Protein AF-A0A6G1DBD5-F1 (afdb_monomer_lite)

Secondary structure (DSSP, 8-state):
-EES---SEEEETTEEEE-HHHHHHHHHHTT---EE-STTSHHHHHHHHHHTT---GGG-EEEES-IIIIIHHHHHHT-EEEEETTSTTTTTTT--STT----HHHHHHHHHHHT---SEEES-------S------EEEEETTEEEEE-TT-------

InterPro domains:
  IPR023214 HAD superfamily [G3DSA:3.40.50.1000] (5-128)
  IPR036412 HAD-like superfamily [SSF56784] (2-125)

Foldseek 3Di:
DEDLFLDQWWAAPNDTDGDPNVVVVVCVVVVHDYHYHAFLDLVLVVQQCVQVVHPDLALAEEEEADQQGGQNSCVVNVHAYEHACSIPCVVQQVHDDQPDDRDPVSVVVVCVVNVGDHNHYDNDDDDDDDDDDDDDWHFYRDSVGIDRDDPPDPPPPND

Radius of gyration: 16.25 Å; chains: 1; bounding box: 49×36×37 Å

Structure (mmCIF, N/CA/C/O backbone):
data_AF-A0A6G1DBD5-F1
#
_entry.id   AF-A0A6G1DBD5-F1
#
loop_
_atom_site.group_PDB
_atom_site.id
_atom_site.type_symbol
_atom_site.label_atom_id
_atom_site.label_alt_id
_atom_site.label_comp_id
_atom_site.label_asym_id
_atom_site.label_entity_id
_atom_site.label_seq_id
_atom_site.pdbx_PDB_ins_code
_atom_site.Cartn_x
_atom_site.Cartn_y
_atom_site.Cartn_z
_atom_site.occupancy
_atom_site.B_iso_or_equiv
_atom_site.auth_seq_id
_atom_site.auth_comp_id
_atom_site.auth_asym_id
_atom_site.auth_atom_id
_atom_site.pdbx_PDB_model_num
ATOM 1 N N . MET A 1 1 ? -14.388 -12.455 14.077 1.00 93.38 1 MET A N 1
ATOM 2 C CA . MET A 1 1 ? -12.914 -12.560 14.069 1.00 93.38 1 MET A CA 1
ATOM 3 C C . MET A 1 1 ? -12.311 -11.164 14.091 1.00 93.38 1 MET A C 1
ATOM 5 O O . MET A 1 1 ? -12.897 -10.275 13.494 1.00 93.38 1 MET A O 1
ATOM 9 N N . VAL A 1 2 ? -11.190 -10.953 14.782 1.00 94.19 2 VAL A N 1
ATOM 10 C CA . VAL A 1 2 ? -10.431 -9.690 14.713 1.00 94.19 2 VAL A CA 1
ATOM 11 C C . VAL A 1 2 ? -9.150 -9.958 13.939 1.00 94.19 2 VAL A C 1
ATOM 13 O O . VAL A 1 2 ? -8.483 -10.955 14.208 1.00 94.19 2 VAL A O 1
ATOM 16 N N . VAL A 1 3 ? -8.830 -9.090 12.984 1.00 93.25 3 VAL A N 1
ATOM 17 C CA . VAL A 1 3 ? -7.691 -9.256 12.079 1.00 93.25 3 VAL A CA 1
ATOM 18 C C . VAL A 1 3 ? -6.813 -8.027 12.205 1.00 93.25 3 VAL A C 1
ATOM 20 O O . VAL A 1 3 ? -7.206 -6.940 11.793 1.00 93.25 3 VAL A O 1
ATOM 23 N N . ALA A 1 4 ? -5.650 -8.205 12.828 1.00 86.62 4 ALA A N 1
ATOM 24 C CA . ALA A 1 4 ? -4.692 -7.126 13.063 1.00 86.62 4 ALA A CA 1
ATOM 25 C C . ALA A 1 4 ? -3.864 -6.778 11.815 1.00 86.62 4 ALA A C 1
ATOM 27 O O . ALA A 1 4 ? -3.405 -5.648 11.691 1.00 86.62 4 ALA A O 1
ATOM 28 N N . ASN A 1 5 ? -3.695 -7.745 10.909 1.00 88.38 5 ASN A N 1
ATOM 29 C CA . ASN A 1 5 ? -3.010 -7.581 9.635 1.00 88.38 5 ASN A CA 1
ATOM 30 C C . ASN A 1 5 ? -3.993 -7.901 8.494 1.00 88.38 5 ASN A C 1
ATOM 32 O O . ASN A 1 5 ? -4.313 -9.080 8.300 1.00 88.38 5 ASN A O 1
ATOM 36 N N . PRO A 1 6 ? -4.511 -6.883 7.787 1.00 87.38 6 PRO A N 1
ATOM 37 C CA . PRO A 1 6 ? -5.557 -7.051 6.788 1.00 87.38 6 PRO A CA 1
ATOM 38 C C . PRO A 1 6 ? -5.012 -7.525 5.434 1.00 87.38 6 PRO A C 1
ATOM 40 O O . PRO A 1 6 ? -5.809 -7.793 4.538 1.00 87.38 6 PRO A O 1
ATOM 43 N N . ASP A 1 7 ? -3.691 -7.653 5.278 1.00 88.75 7 ASP A N 1
ATOM 44 C CA . ASP A 1 7 ? -3.081 -8.013 4.007 1.00 88.75 7 ASP A CA 1
ATOM 45 C C . ASP A 1 7 ? -3.509 -9.415 3.548 1.00 88.75 7 ASP A C 1
ATOM 47 O O . ASP A 1 7 ? -3.628 -10.363 4.333 1.00 88.75 7 ASP A O 1
ATOM 51 N N . TYR A 1 8 ? -3.759 -9.550 2.244 1.00 89.50 8 TYR A N 1
ATOM 52 C CA . TYR A 1 8 ? -4.133 -10.821 1.620 1.00 89.50 8 TYR A CA 1
ATOM 53 C C . TYR A 1 8 ? -2.912 -11.668 1.293 1.00 89.50 8 TYR A C 1
ATOM 55 O O . TYR A 1 8 ? -2.928 -12.885 1.500 1.00 89.50 8 TYR A O 1
ATOM 63 N N . VAL A 1 9 ? -1.857 -11.018 0.810 1.00 89.38 9 VAL A N 1
ATOM 64 C CA . VAL A 1 9 ? -0.600 -11.644 0.423 1.00 89.38 9 VAL A CA 1
ATOM 65 C C . VAL A 1 9 ? 0.583 -10.747 0.764 1.00 89.38 9 VAL A C 1
ATOM 67 O O . VAL A 1 9 ? 0.418 -9.536 0.885 1.00 89.38 9 VAL A O 1
ATOM 70 N N . THR A 1 10 ? 1.759 -11.352 0.885 1.00 88.12 10 THR A N 1
ATOM 71 C CA . THR A 1 10 ? 3.058 -10.674 0.969 1.00 88.12 10 THR A CA 1
ATOM 72 C C . THR A 1 10 ? 4.047 -11.328 0.002 1.00 88.12 10 THR A C 1
ATOM 74 O O . THR A 1 10 ? 3.799 -12.445 -0.462 1.00 88.12 10 THR A O 1
ATOM 77 N N . VAL A 1 11 ? 5.149 -10.648 -0.311 1.00 84.69 11 VAL A N 1
ATOM 78 C CA . VAL A 1 11 ? 6.248 -11.193 -1.119 1.00 84.69 11 VAL A CA 1
ATOM 79 C C . VAL A 1 11 ? 7.300 -11.794 -0.183 1.00 84.69 11 VAL A C 1
ATOM 81 O O . VAL A 1 11 ? 7.917 -11.065 0.584 1.00 84.69 11 VAL A O 1
ATOM 84 N N . GLU A 1 12 ? 7.545 -13.102 -0.277 1.00 79.94 12 GLU A N 1
ATOM 85 C CA . GLU A 1 12 ? 8.643 -13.806 0.408 1.00 79.94 12 GLU A CA 1
ATOM 86 C C . GLU A 1 12 ? 9.521 -14.476 -0.655 1.00 79.94 12 GLU A C 1
ATOM 88 O O . GLU A 1 12 ? 9.032 -15.269 -1.454 1.00 79.94 12 GLU A O 1
ATOM 93 N N . ALA A 1 13 ? 10.818 -14.160 -0.700 1.00 74.44 13 ALA A N 1
ATOM 94 C CA . ALA A 1 13 ? 11.771 -14.756 -1.650 1.00 74.44 13 ALA A CA 1
ATOM 95 C C . ALA A 1 13 ? 11.321 -14.768 -3.138 1.00 74.44 13 ALA A C 1
ATOM 97 O O . ALA A 1 13 ? 11.744 -15.639 -3.897 1.00 74.44 13 ALA A O 1
ATOM 98 N N . ARG A 1 14 ? 10.539 -13.757 -3.562 1.00 71.00 14 ARG A N 1
ATOM 99 C CA . ARG A 1 14 ? 9.891 -13.592 -4.891 1.00 71.00 14 ARG A CA 1
ATOM 100 C C . ARG A 1 14 ? 8.621 -14.415 -5.133 1.00 71.00 14 ARG A C 1
ATOM 102 O O . ARG A 1 14 ? 8.025 -14.281 -6.197 1.00 71.00 14 ARG A O 1
ATOM 109 N N . ASP A 1 15 ? 8.168 -15.184 -4.152 1.00 78.31 15 ASP A N 1
ATOM 110 C CA . ASP A 1 15 ? 6.884 -15.875 -4.188 1.00 78.31 15 ASP A CA 1
ATOM 111 C C . ASP A 1 15 ? 5.832 -15.125 -3.362 1.00 78.31 15 ASP A C 1
ATOM 113 O O . ASP A 1 15 ? 6.131 -14.481 -2.355 1.00 78.31 15 ASP A O 1
ATOM 117 N N . LEU A 1 16 ? 4.564 -15.234 -3.766 1.00 85.44 16 LEU A N 1
ATOM 118 C CA . LEU A 1 16 ? 3.454 -14.713 -2.971 1.00 85.44 16 LEU A CA 1
ATOM 119 C C . LEU A 1 16 ? 3.087 -15.693 -1.855 1.00 85.44 16 LEU A C 1
ATOM 121 O O . LEU A 1 16 ? 2.808 -16.872 -2.092 1.00 85.44 16 LEU A O 1
ATOM 125 N N . ARG A 1 17 ? 3.012 -15.182 -0.627 1.00 88.94 17 ARG A N 1
ATOM 126 C CA . ARG A 1 17 ? 2.541 -15.917 0.549 1.00 88.94 17 ARG A CA 1
ATOM 127 C C . ARG A 1 17 ? 1.208 -15.397 1.018 1.00 88.94 17 ARG A C 1
ATOM 129 O O . ARG A 1 17 ? 0.982 -14.197 1.054 1.00 88.94 17 ARG A O 1
ATOM 136 N N . VAL A 1 18 ? 0.338 -16.317 1.416 1.00 91.94 18 VAL A N 1
ATOM 137 C CA . VAL A 1 18 ? -0.978 -15.997 1.965 1.00 91.94 18 VAL A CA 1
ATOM 138 C C . VAL A 1 18 ? -0.830 -15.380 3.355 1.00 91.94 18 VAL A C 1
ATOM 140 O O . VAL A 1 18 ? -0.149 -15.935 4.213 1.00 91.94 18 VAL A O 1
ATOM 143 N N . MET A 1 19 ? -1.530 -14.273 3.583 1.00 93.38 19 MET A N 1
ATOM 144 C CA . MET A 1 19 ? -1.531 -13.508 4.831 1.00 93.38 19 MET A CA 1
ATOM 145 C C . MET A 1 19 ? -2.893 -13.595 5.553 1.00 93.38 19 MET A C 1
ATOM 147 O O . MET A 1 19 ? -3.875 -14.077 4.967 1.00 93.38 19 MET A O 1
ATOM 151 N N . PRO A 1 20 ? -2.990 -13.176 6.835 1.00 93.81 20 PRO A N 1
ATOM 152 C CA . PRO A 1 20 ? -4.199 -13.344 7.651 1.00 93.81 20 PRO A CA 1
ATOM 153 C C . PRO A 1 20 ? -5.479 -12.761 7.034 1.00 93.81 20 PRO A C 1
ATOM 155 O O . PRO A 1 20 ? -6.565 -13.304 7.262 1.00 93.81 20 PRO A O 1
ATOM 158 N N . GLY A 1 21 ? -5.368 -11.718 6.207 1.00 93.38 21 GLY A N 1
ATOM 159 C CA . GLY A 1 21 ? -6.491 -11.137 5.481 1.00 93.38 21 GLY A CA 1
ATOM 160 C C . GLY A 1 21 ? -7.176 -12.118 4.531 1.00 93.38 21 GLY A C 1
ATOM 161 O O . GLY A 1 21 ? -8.395 -12.081 4.386 1.00 93.38 21 GLY A O 1
ATOM 162 N N . THR A 1 22 ? -6.452 -13.072 3.938 1.00 94.75 22 THR A N 1
ATOM 163 C CA . THR A 1 22 ? -7.068 -14.086 3.061 1.00 94.75 22 THR A CA 1
ATOM 164 C C . THR A 1 22 ? -7.973 -15.035 3.843 1.00 94.75 22 THR A C 1
ATOM 166 O O . THR A 1 22 ? -9.090 -15.335 3.410 1.00 94.75 22 THR A O 1
ATOM 169 N N . LEU A 1 23 ? -7.532 -15.480 5.027 1.00 96.19 23 LEU A N 1
ATOM 170 C CA . LEU A 1 23 ? -8.374 -16.284 5.919 1.00 96.19 23 LEU A CA 1
ATOM 171 C C . LEU A 1 23 ? -9.610 -15.488 6.351 1.00 96.19 23 LEU A C 1
ATOM 173 O O . LEU A 1 23 ? -10.711 -16.032 6.425 1.00 96.19 23 LEU A O 1
ATOM 177 N N . ALA A 1 24 ? -9.433 -14.194 6.597 1.00 96.06 24 ALA A N 1
ATOM 178 C CA . ALA A 1 24 ? -10.502 -13.299 6.990 1.00 96.06 24 ALA A CA 1
ATOM 179 C C . ALA A 1 24 ? -11.547 -13.055 5.919 1.00 96.06 24 ALA A C 1
ATOM 181 O O . ALA A 1 24 ? -12.729 -13.247 6.198 1.00 96.06 24 ALA A O 1
ATOM 182 N N . ALA A 1 25 ? -11.130 -12.762 4.691 1.00 95.25 25 ALA A N 1
ATOM 183 C CA . ALA A 1 25 ? -12.041 -12.662 3.561 1.00 95.25 25 ALA A CA 1
ATOM 184 C C . ALA A 1 25 ? -12.805 -13.976 3.360 1.00 95.25 25 ALA A C 1
ATOM 186 O O . ALA A 1 25 ? -14.014 -13.972 3.119 1.00 95.25 25 ALA A O 1
ATOM 187 N N . LYS A 1 26 ? -12.133 -15.125 3.531 1.00 97.19 26 LYS A N 1
ATOM 188 C CA . LYS A 1 26 ? -12.806 -16.422 3.449 1.00 97.19 26 LYS A CA 1
ATOM 189 C C . LYS A 1 26 ? -13.838 -16.605 4.562 1.00 97.19 26 LYS A C 1
ATOM 191 O O . LYS A 1 26 ? -14.955 -17.021 4.263 1.00 97.19 26 LYS A O 1
ATOM 196 N N . TYR A 1 27 ? -13.496 -16.291 5.809 1.00 97.69 27 TYR A N 1
ATOM 197 C CA . TYR A 1 27 ? -14.419 -16.372 6.945 1.00 97.69 27 TYR A CA 1
ATOM 198 C C . TYR A 1 27 ? -15.636 -15.454 6.760 1.00 97.69 27 TYR A C 1
ATOM 200 O O . TYR A 1 27 ? -16.770 -15.879 6.978 1.00 97.69 27 TYR A O 1
ATOM 208 N N . GLU A 1 28 ? -15.411 -14.231 6.279 1.00 97.19 28 GLU A N 1
ATOM 209 C CA . GLU A 1 28 ? -16.463 -13.254 5.991 1.00 97.19 28 GLU A CA 1
ATOM 210 C C . GLU A 1 28 ? -17.398 -13.726 4.872 1.00 97.19 28 GLU A C 1
ATOM 212 O O . GLU A 1 28 ? -18.618 -13.686 5.025 1.00 97.19 28 GLU A O 1
ATOM 217 N N . SER A 1 29 ? -16.848 -14.305 3.797 1.00 97.38 29 SER A N 1
ATOM 218 C CA . SER A 1 29 ? -17.641 -14.875 2.694 1.00 97.38 29 SER A CA 1
ATOM 219 C C . SER A 1 29 ? -18.564 -16.025 3.120 1.00 97.38 29 SER A C 1
ATOM 221 O O . SER A 1 29 ? -19.535 -16.329 2.429 1.00 97.38 29 SER A O 1
ATOM 223 N N . LEU A 1 30 ? -18.274 -16.665 4.257 1.00 98.00 30 LEU A N 1
ATOM 224 C CA . LEU A 1 30 ? -19.092 -17.725 4.849 1.00 98.00 30 LEU A CA 1
ATOM 225 C C . LEU A 1 30 ? -20.132 -17.182 5.847 1.00 98.00 30 LEU A C 1
ATOM 227 O O . LEU A 1 30 ? -20.787 -17.966 6.531 1.00 98.00 30 LEU A O 1
ATOM 231 N N . GLY A 1 31 ? -20.295 -15.858 5.936 1.00 98.06 31 GLY A N 1
ATOM 232 C CA . GLY A 1 31 ? -21.242 -15.185 6.829 1.00 98.06 31 GLY A CA 1
ATOM 233 C C . GLY A 1 31 ? -20.683 -14.870 8.217 1.00 98.06 31 GLY A C 1
ATOM 234 O O . GLY A 1 31 ? -21.431 -14.457 9.102 1.00 98.06 31 GLY A O 1
ATOM 235 N N . GLY A 1 32 ? -19.384 -15.077 8.436 1.00 98.06 32 GLY A N 1
ATOM 236 C CA . GLY A 1 32 ? -18.729 -14.723 9.685 1.00 98.06 32 GLY A CA 1
ATOM 237 C C . GLY A 1 32 ? -18.473 -13.218 9.803 1.00 98.06 32 GLY A C 1
ATOM 238 O O . GLY A 1 32 ? -18.061 -12.573 8.851 1.00 98.06 32 GLY A O 1
ATOM 239 N N . GLU A 1 33 ? -18.652 -12.639 10.988 1.00 97.75 33 GLU A N 1
ATOM 240 C CA . GLU A 1 33 ? -18.312 -11.226 11.209 1.00 97.75 33 GLU A CA 1
ATOM 241 C C . GLU A 1 33 ? -16.791 -11.040 11.358 1.00 97.75 33 GLU A C 1
ATOM 243 O O . GLU A 1 33 ? -16.150 -11.731 12.167 1.00 97.75 33 GLU A O 1
ATOM 248 N N . VAL A 1 34 ? -16.207 -10.086 10.627 1.00 96.44 34 VAL A N 1
ATOM 249 C CA . VAL A 1 34 ? -14.787 -9.717 10.722 1.00 96.44 34 VAL A CA 1
ATOM 250 C C . VAL A 1 34 ? -14.632 -8.246 11.104 1.00 96.44 34 VAL A C 1
ATOM 252 O O . VAL A 1 34 ? -15.260 -7.359 10.539 1.00 96.44 34 VAL A O 1
ATOM 255 N N . LYS A 1 35 ? -13.752 -7.987 12.072 1.00 94.06 35 LYS A N 1
ATOM 256 C CA . LYS A 1 35 ? -13.265 -6.650 12.414 1.00 94.06 35 LYS A CA 1
ATOM 257 C C . LYS A 1 35 ? -11.865 -6.488 11.839 1.00 94.06 35 LYS A C 1
ATOM 259 O O . LYS A 1 35 ? -10.915 -7.090 12.348 1.00 94.06 35 LYS A O 1
ATOM 264 N N . TRP A 1 36 ? -11.778 -5.706 10.774 1.00 91.44 36 TRP A N 1
ATOM 265 C CA . TRP A 1 36 ? -10.550 -5.404 10.051 1.00 91.44 36 TRP A CA 1
ATOM 266 C C . TRP A 1 36 ? -9.820 -4.239 10.718 1.00 91.44 36 TRP A C 1
ATOM 268 O O . TRP A 1 36 ? -10.415 -3.189 10.947 1.00 91.44 36 TRP A O 1
ATOM 278 N N . MET A 1 37 ? -8.543 -4.425 11.039 1.00 90.75 37 MET A N 1
ATOM 279 C CA . MET A 1 37 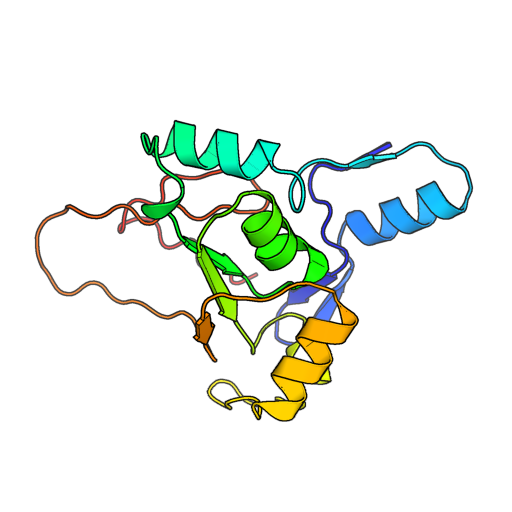? -7.676 -3.383 11.588 1.00 90.75 37 MET A CA 1
ATOM 280 C C . MET A 1 37 ? -6.504 -3.156 10.637 1.00 90.75 37 MET A C 1
ATOM 282 O O . MET A 1 37 ? -5.988 -4.114 10.074 1.00 90.75 37 MET A O 1
ATOM 286 N N . GLY A 1 38 ? -6.060 -1.907 10.494 1.00 88.19 38 GLY A N 1
ATOM 287 C CA . GLY A 1 38 ? -4.924 -1.543 9.643 1.00 88.19 38 GLY A CA 1
ATOM 288 C C . GLY A 1 38 ? -5.341 -0.878 8.331 1.00 88.19 38 GLY A C 1
ATOM 289 O O . GLY A 1 38 ? -6.436 -0.332 8.208 1.00 88.19 38 GLY A O 1
ATOM 290 N N . LYS A 1 39 ? -4.436 -0.879 7.350 1.00 89.06 39 LYS A N 1
ATOM 291 C CA . LYS A 1 39 ? -4.661 -0.263 6.033 1.00 89.06 39 LYS A CA 1
ATOM 292 C C . LYS A 1 39 ? -5.814 -0.983 5.306 1.00 89.06 39 LYS A C 1
ATOM 294 O O . LYS A 1 39 ? -5.892 -2.204 5.381 1.00 89.06 39 LYS A O 1
ATOM 299 N N . PRO A 1 40 ? -6.700 -0.279 4.583 1.00 91.19 40 PRO A N 1
ATOM 300 C CA . PRO A 1 40 ? -6.631 1.132 4.199 1.00 91.19 40 PRO A CA 1
ATOM 301 C C . PRO A 1 40 ? -7.331 2.098 5.179 1.00 91.19 40 PRO A C 1
ATOM 303 O O . PRO A 1 40 ? -7.609 3.238 4.805 1.00 91.19 40 PRO A O 1
ATOM 306 N N . ASP A 1 41 ? -7.664 1.674 6.403 1.00 89.94 41 ASP A N 1
ATOM 307 C CA . ASP A 1 41 ? -8.345 2.542 7.372 1.00 89.94 41 ASP A CA 1
ATOM 308 C C . ASP A 1 41 ? -7.456 3.735 7.771 1.00 89.94 41 ASP A C 1
ATOM 310 O O . ASP A 1 41 ? -6.256 3.595 8.003 1.00 89.94 41 ASP A O 1
ATOM 314 N N . LYS A 1 42 ? -8.048 4.929 7.884 1.00 87.88 42 LYS A N 1
ATOM 315 C CA . LYS A 1 42 ? -7.344 6.167 8.251 1.00 87.88 42 LYS A CA 1
ATOM 316 C C . LYS A 1 42 ? -6.764 6.129 9.662 1.00 87.88 42 LYS A C 1
ATOM 318 O O . LYS A 1 42 ? -5.801 6.846 9.929 1.00 87.88 42 LYS A O 1
ATOM 323 N N . VAL A 1 43 ? -7.328 5.309 10.554 1.00 88.75 43 VAL A N 1
ATOM 324 C CA . VAL A 1 43 ? -6.904 5.203 11.957 1.00 88.75 43 VAL A CA 1
ATOM 325 C C . VAL A 1 43 ? -5.404 4.936 12.055 1.00 88.75 43 VAL A C 1
ATOM 327 O O . VAL A 1 43 ? -4.729 5.602 12.838 1.00 88.75 43 VAL A O 1
ATOM 330 N N . ILE A 1 44 ? -4.852 4.0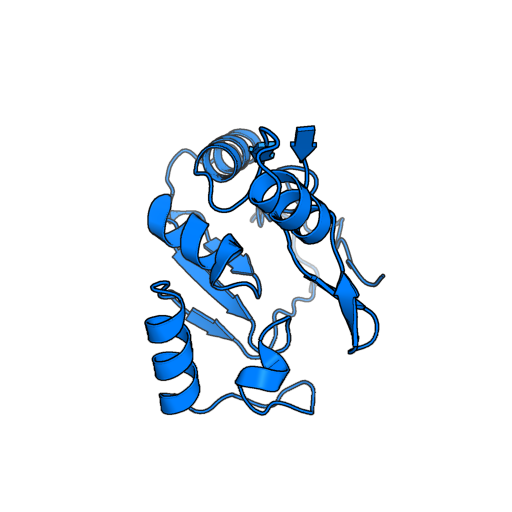49 11.215 1.00 87.06 44 ILE A N 1
ATOM 331 C CA . ILE A 1 44 ? -3.420 3.727 11.273 1.00 87.06 44 ILE A CA 1
ATOM 332 C C . ILE A 1 44 ? -2.539 4.915 10.858 1.00 87.06 44 ILE A C 1
ATOM 334 O O . ILE A 1 44 ? -1.509 5.161 11.482 1.00 87.06 44 ILE A O 1
ATOM 338 N N . TYR A 1 45 ? -2.970 5.714 9.876 1.00 86.75 45 TYR A N 1
ATOM 339 C CA . TYR A 1 45 ? -2.250 6.910 9.428 1.00 86.75 45 TYR A CA 1
ATOM 340 C C . TYR A 1 45 ? -2.298 8.017 10.482 1.00 86.75 45 TYR A C 1
ATOM 342 O O . TYR A 1 45 ? -1.283 8.656 10.751 1.00 86.75 45 TYR A O 1
ATOM 350 N N . THR A 1 46 ? -3.453 8.233 11.121 1.00 87.38 46 THR A N 1
ATOM 351 C CA . THR A 1 46 ? -3.580 9.198 12.223 1.00 87.38 46 THR A CA 1
ATOM 352 C C . THR A 1 46 ? -2.705 8.806 13.410 1.00 87.38 46 THR A C 1
ATOM 354 O O . THR A 1 46 ? -1.970 9.648 13.928 1.00 87.38 46 THR A O 1
ATOM 357 N N . SER A 1 47 ? -2.727 7.532 13.811 1.00 87.44 47 SER A N 1
ATOM 358 C CA . SER A 1 47 ? -1.837 7.019 14.856 1.00 87.44 47 SER A CA 1
ATOM 359 C C . SER A 1 47 ? -0.367 7.199 14.479 1.00 87.44 47 SER A C 1
ATOM 361 O O . SER A 1 47 ? 0.430 7.598 15.325 1.00 87.44 47 SER A O 1
ATOM 363 N N . ALA A 1 48 ? -0.015 6.986 13.208 1.00 84.81 48 ALA A N 1
ATOM 364 C CA . ALA A 1 48 ? 1.348 7.161 12.733 1.00 84.81 48 ALA A CA 1
ATOM 365 C C . ALA A 1 48 ? 1.861 8.585 12.782 1.00 84.81 48 ALA A C 1
ATOM 367 O O . ALA A 1 48 ? 2.930 8.836 13.338 1.00 84.81 48 ALA A O 1
ATOM 368 N N . MET A 1 49 ? 1.078 9.518 12.255 1.00 85.19 49 MET A N 1
ATOM 369 C CA . MET A 1 49 ? 1.402 10.937 12.312 1.00 85.19 49 MET A CA 1
ATOM 370 C C . MET A 1 49 ? 1.553 11.404 13.765 1.00 85.19 49 MET A C 1
ATOM 372 O O . MET A 1 49 ? 2.529 12.073 14.099 1.00 85.19 49 MET A O 1
ATOM 376 N N . SER A 1 50 ? 0.660 10.962 14.659 1.00 86.62 50 SER A N 1
ATOM 377 C CA . SER A 1 50 ? 0.743 11.288 16.085 1.00 86.62 50 SER A CA 1
ATOM 378 C C . SER A 1 50 ? 2.026 10.762 16.738 1.00 86.62 50 SER A C 1
ATOM 380 O O . SER A 1 50 ? 2.677 11.511 17.464 1.00 86.62 50 SER A O 1
ATOM 382 N N . LEU A 1 51 ? 2.416 9.513 16.465 1.00 85.19 51 LEU A N 1
ATOM 383 C CA . LEU A 1 51 ? 3.649 8.917 16.997 1.00 85.19 51 LEU A CA 1
ATOM 384 C C . LEU A 1 51 ? 4.915 9.584 16.445 1.00 85.19 51 LEU A C 1
ATOM 386 O O . LEU A 1 51 ? 5.931 9.653 17.134 1.00 85.19 51 LEU A O 1
ATOM 390 N N . ALA A 1 52 ? 4.841 10.115 15.227 1.00 79.44 52 ALA A N 1
ATOM 391 C CA . ALA A 1 52 ? 5.903 10.890 14.600 1.00 79.44 52 ALA A CA 1
ATOM 392 C C . ALA A 1 52 ? 5.984 12.350 15.070 1.00 79.44 52 ALA A C 1
ATOM 394 O O . ALA A 1 52 ? 6.929 13.051 14.712 1.00 79.44 52 ALA A O 1
ATOM 395 N N . GLY A 1 53 ? 4.998 12.829 15.837 1.00 85.56 53 GLY A N 1
ATOM 396 C CA . GLY A 1 53 ? 4.875 14.246 16.182 1.00 85.56 53 GLY A CA 1
ATOM 397 C C . GLY A 1 53 ? 4.549 15.139 14.980 1.00 85.56 53 GLY A C 1
ATOM 398 O O . GLY A 1 53 ? 4.823 16.337 15.018 1.00 85.56 53 GLY A O 1
ATOM 399 N N . VAL A 1 54 ? 3.982 14.567 13.913 1.00 83.25 54 VAL A N 1
ATOM 400 C CA . VAL A 1 54 ? 3.582 15.285 12.702 1.00 83.25 54 VAL A CA 1
ATOM 401 C C . VAL A 1 54 ? 2.094 15.598 12.780 1.00 83.25 54 VAL A C 1
ATOM 403 O O . VAL A 1 54 ? 1.265 14.713 12.962 1.00 83.25 54 VAL A O 1
ATOM 406 N N . ASN A 1 55 ? 1.743 16.871 12.613 1.00 84.19 55 ASN A N 1
ATOM 407 C CA . ASN A 1 55 ? 0.349 17.326 12.677 1.00 84.19 55 ASN A CA 1
ATOM 408 C C . ASN A 1 55 ? -0.257 17.589 11.290 1.00 84.19 55 ASN A C 1
ATOM 410 O O . ASN A 1 55 ? -1.443 17.898 11.181 1.00 84.19 55 ASN A O 1
ATOM 414 N N . ASN A 1 56 ? 0.553 17.491 10.233 1.00 84.06 56 ASN A N 1
ATOM 415 C CA . ASN A 1 56 ? 0.170 17.829 8.872 1.00 84.06 56 ASN A CA 1
ATOM 416 C C . ASN A 1 56 ? 0.499 16.684 7.907 1.00 84.06 56 ASN A C 1
ATOM 418 O O . ASN A 1 56 ? 1.663 16.353 7.696 1.00 84.06 56 ASN A O 1
ATOM 422 N N . ALA A 1 57 ? -0.527 16.134 7.257 1.00 82.25 57 ALA A N 1
ATOM 423 C CA . ALA A 1 57 ? -0.391 15.057 6.276 1.00 82.25 57 ALA A CA 1
ATOM 424 C C . ALA A 1 57 ? 0.539 15.404 5.096 1.00 82.25 57 ALA A C 1
ATOM 426 O O . ALA A 1 57 ? 1.142 14.506 4.514 1.00 82.25 57 ALA A O 1
ATOM 427 N N . HIS A 1 58 ? 0.695 16.691 4.762 1.00 84.94 58 HIS A N 1
ATOM 428 C CA . HIS A 1 58 ? 1.603 17.148 3.703 1.00 84.94 58 HIS A CA 1
ATOM 429 C C . HIS A 1 58 ? 3.091 16.952 4.033 1.00 84.94 58 HIS A C 1
ATOM 431 O O . HIS A 1 58 ? 3.928 17.015 3.137 1.00 84.94 58 HIS A O 1
ATOM 437 N N . GLU A 1 59 ? 3.426 16.708 5.301 1.00 83.25 59 GLU A N 1
ATOM 438 C CA . GLU A 1 59 ? 4.787 16.399 5.755 1.00 83.25 59 GLU A CA 1
ATOM 439 C C . GLU A 1 59 ? 5.067 14.888 5.762 1.00 83.25 59 GLU A C 1
ATOM 441 O O . GLU A 1 59 ? 6.168 14.454 6.104 1.00 83.25 59 GLU A O 1
ATOM 446 N N . CYS A 1 60 ? 4.082 14.072 5.380 1.00 85.50 60 CYS A N 1
ATOM 447 C CA . CYS A 1 60 ? 4.184 12.623 5.347 1.00 85.50 60 CYS A CA 1
ATOM 448 C C . CYS A 1 60 ? 4.107 12.086 3.918 1.00 85.50 60 CYS A C 1
ATOM 450 O O . CYS A 1 60 ? 3.410 12.616 3.051 1.00 85.50 60 CYS A O 1
ATOM 452 N N . ILE A 1 61 ? 4.788 10.963 3.705 1.00 89.06 61 ILE A N 1
ATOM 453 C CA . ILE A 1 61 ? 4.637 10.137 2.515 1.00 89.06 61 ILE A CA 1
ATOM 454 C C . ILE A 1 61 ? 4.452 8.686 2.946 1.00 89.06 61 ILE A C 1
ATOM 456 O O . ILE A 1 61 ? 5.152 8.193 3.826 1.00 89.06 61 ILE A O 1
ATOM 460 N N . THR A 1 62 ? 3.488 8.014 2.332 1.00 92.69 62 THR A N 1
ATOM 461 C CA . THR A 1 62 ? 3.295 6.569 2.459 1.00 92.69 62 THR A CA 1
ATOM 462 C C . THR A 1 62 ? 4.135 5.881 1.402 1.00 92.69 62 THR A C 1
ATOM 464 O O . THR A 1 62 ? 4.045 6.243 0.234 1.00 92.69 62 THR A O 1
ATOM 467 N N . VAL A 1 63 ? 4.930 4.891 1.783 1.00 93.44 63 VAL A N 1
ATOM 468 C CA . VAL A 1 63 ? 5.685 4.063 0.838 1.00 93.44 63 VAL A CA 1
ATOM 469 C C . VAL A 1 63 ? 5.154 2.644 0.954 1.00 93.44 63 VAL A C 1
ATOM 471 O O . VAL A 1 63 ? 5.080 2.125 2.065 1.00 93.44 63 VAL A O 1
ATOM 474 N N . GLY A 1 64 ? 4.760 2.045 -0.165 1.00 91.81 64 GLY A N 1
ATOM 475 C CA . GLY A 1 64 ? 4.203 0.697 -0.171 1.00 91.81 64 GLY A CA 1
ATOM 476 C C . GLY A 1 64 ? 3.975 0.163 -1.576 1.00 91.81 64 GLY A C 1
ATOM 477 O O . GLY A 1 64 ? 4.072 0.894 -2.561 1.00 91.81 64 GLY A O 1
ATOM 478 N N . ASP A 1 65 ? 3.691 -1.124 -1.660 1.00 93.00 65 ASP A N 1
ATOM 479 C CA . ASP A 1 65 ? 3.573 -1.891 -2.896 1.00 93.00 65 ASP A CA 1
ATOM 480 C C . ASP A 1 65 ? 2.154 -2.420 -3.140 1.00 93.00 65 ASP A C 1
ATOM 482 O O . ASP A 1 65 ? 1.902 -3.047 -4.165 1.00 93.00 65 ASP A O 1
ATOM 486 N N . SER A 1 66 ? 1.208 -2.147 -2.237 1.00 94.06 66 SER A N 1
ATOM 487 C CA . SER A 1 66 ? -0.189 -2.543 -2.389 1.00 94.06 66 SER A CA 1
ATOM 488 C C . SER A 1 66 ? -1.078 -1.366 -2.777 1.00 94.06 66 SER A C 1
ATOM 490 O O . SER A 1 66 ? -1.320 -0.441 -1.993 1.00 94.06 66 SER A O 1
ATOM 492 N N . LEU A 1 67 ? -1.681 -1.431 -3.969 1.00 96.12 67 LEU A N 1
ATOM 493 C CA . LEU A 1 67 ? -2.703 -0.459 -4.369 1.00 96.12 67 LEU A CA 1
ATOM 494 C C . LEU A 1 67 ? -3.986 -0.600 -3.546 1.00 96.12 67 LEU A C 1
ATOM 496 O O . LEU A 1 67 ? -4.698 0.385 -3.337 1.00 96.12 67 LEU A O 1
ATOM 500 N N . HIS A 1 68 ? -4.289 -1.810 -3.067 1.00 94.19 68 HIS A N 1
ATOM 501 C CA . HIS A 1 68 ? -5.498 -2.085 -2.292 1.00 94.19 68 HIS A CA 1
ATOM 502 C C . HIS A 1 68 ? -5.392 -1.614 -0.833 1.00 94.19 68 HIS A C 1
ATOM 504 O O . HIS A 1 68 ? -6.409 -1.231 -0.250 1.00 94.19 68 HIS A O 1
ATOM 510 N N . HIS A 1 69 ? -4.182 -1.605 -0.261 1.00 90.94 69 HIS A N 1
ATOM 511 C CA . HIS A 1 69 ? -3.942 -1.241 1.137 1.00 90.94 69 HIS A CA 1
ATOM 512 C C . HIS A 1 69 ? -3.205 0.096 1.267 1.00 90.94 69 HIS A C 1
ATOM 514 O O . HIS A 1 69 ? -3.792 1.062 1.758 1.00 90.94 69 HIS A O 1
ATOM 520 N N . ASP A 1 70 ? -1.956 0.183 0.803 1.00 94.12 70 ASP A N 1
ATOM 521 C CA . ASP A 1 70 ? -1.074 1.334 1.041 1.00 94.12 70 ASP A CA 1
ATOM 522 C C . ASP A 1 70 ? -1.557 2.587 0.328 1.00 94.12 70 ASP A C 1
ATOM 524 O O . ASP A 1 70 ? -1.781 3.628 0.950 1.00 94.12 70 ASP A O 1
ATOM 528 N N . ILE A 1 71 ? -1.737 2.482 -0.989 1.00 96.19 71 ILE A N 1
ATOM 529 C CA . ILE A 1 71 ? -2.071 3.638 -1.823 1.00 96.19 71 ILE A CA 1
ATOM 530 C C . ILE A 1 71 ? -3.516 4.060 -1.571 1.00 96.19 71 ILE A C 1
ATOM 532 O O . ILE A 1 71 ? -3.797 5.249 -1.418 1.00 96.19 71 ILE A O 1
ATOM 536 N N . LYS A 1 72 ? -4.425 3.091 -1.412 1.00 96.06 72 LYS A N 1
ATOM 537 C CA . LYS A 1 72 ? -5.817 3.360 -1.037 1.00 96.06 72 LYS A CA 1
ATOM 538 C C . LYS A 1 72 ? -5.917 4.090 0.302 1.00 96.06 72 LYS A C 1
ATOM 540 O O . LYS A 1 72 ? -6.650 5.074 0.414 1.00 96.06 72 LYS A O 1
ATOM 545 N N . GLY A 1 73 ? -5.171 3.638 1.310 1.00 93.44 73 GLY A N 1
ATOM 546 C CA . GLY A 1 73 ? -5.151 4.274 2.623 1.00 93.44 73 GLY A CA 1
ATOM 547 C C . GLY A 1 73 ? -4.522 5.669 2.590 1.00 93.44 73 GLY A C 1
ATOM 548 O O . GLY A 1 73 ? -5.055 6.597 3.206 1.00 93.44 73 GLY A O 1
ATOM 549 N N . ALA A 1 74 ? -3.460 5.862 1.802 1.00 93.56 74 ALA A N 1
ATOM 550 C CA . ALA A 1 74 ? -2.838 7.169 1.599 1.00 93.56 74 ALA A CA 1
ATOM 551 C C . ALA A 1 74 ? -3.790 8.156 0.902 1.00 93.56 74 ALA A C 1
ATOM 553 O O . ALA A 1 74 ? -3.968 9.279 1.376 1.00 93.56 74 ALA A O 1
ATOM 554 N N . ASN A 1 75 ? -4.476 7.723 -0.163 1.00 95.38 75 ASN A N 1
ATOM 555 C CA . ASN A 1 75 ? -5.506 8.507 -0.850 1.00 95.38 75 ASN A CA 1
ATOM 556 C C . ASN A 1 75 ? -6.639 8.906 0.109 1.00 95.38 75 ASN A C 1
ATOM 558 O O . ASN A 1 75 ? -7.000 10.082 0.193 1.00 95.38 75 ASN A O 1
ATOM 562 N N . ALA A 1 76 ? -7.165 7.954 0.888 1.00 93.88 76 ALA A N 1
ATOM 563 C CA . ALA A 1 76 ? -8.225 8.213 1.859 1.00 93.88 76 ALA A CA 1
ATOM 564 C C . ALA A 1 76 ? -7.779 9.190 2.964 1.00 93.88 76 ALA A C 1
ATOM 566 O O . ALA A 1 76 ? -8.567 10.035 3.410 1.00 93.88 76 ALA A O 1
ATOM 567 N N . SER A 1 77 ? -6.518 9.096 3.386 1.00 90.88 77 SER A N 1
ATOM 568 C CA . SER A 1 77 ? -5.915 9.933 4.430 1.00 90.8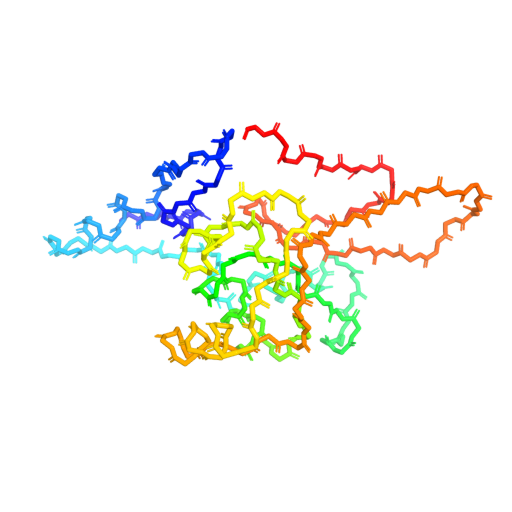8 77 SER A CA 1
ATOM 569 C C . SER A 1 77 ? -5.342 11.254 3.907 1.00 90.88 77 SER A C 1
ATOM 571 O O . SER A 1 77 ? -4.913 12.077 4.711 1.00 90.88 77 SER A O 1
ATOM 573 N N . ARG A 1 78 ? -5.374 11.490 2.586 1.00 92.69 78 ARG A N 1
ATOM 574 C CA . ARG A 1 78 ? -4.793 12.667 1.912 1.00 92.69 78 ARG A CA 1
ATOM 575 C C . ARG A 1 78 ? -3.299 12.858 2.209 1.00 92.69 78 ARG A C 1
ATOM 577 O O . ARG A 1 78 ? -2.826 13.983 2.343 1.00 92.69 78 ARG A O 1
ATOM 584 N N . VAL A 1 79 ? -2.571 11.749 2.305 1.00 89.38 79 VAL A N 1
ATOM 585 C CA . VAL A 1 79 ? -1.112 11.709 2.457 1.00 89.38 79 VAL A CA 1
ATOM 586 C C . VAL A 1 79 ? -0.501 11.428 1.083 1.00 89.38 79 VAL A C 1
ATOM 588 O O . VAL A 1 79 ? -1.077 10.670 0.297 1.00 89.38 79 VAL A O 1
ATOM 591 N N . ALA A 1 80 ? 0.654 12.024 0.773 1.00 92.62 80 ALA A N 1
ATOM 592 C CA . ALA A 1 80 ? 1.379 11.679 -0.450 1.00 92.62 80 ALA A CA 1
ATOM 593 C C . ALA A 1 80 ? 1.749 10.186 -0.441 1.00 92.62 80 ALA A C 1
ATOM 595 O O . ALA A 1 80 ? 1.918 9.587 0.622 1.00 92.62 80 ALA A O 1
ATOM 596 N N . SER A 1 81 ? 1.900 9.565 -1.606 1.00 95.12 81 SER A N 1
ATOM 597 C CA . SER A 1 81 ? 2.275 8.148 -1.677 1.00 95.12 81 SER A CA 1
ATOM 598 C C . SER A 1 81 ? 3.303 7.852 -2.757 1.00 95.12 81 SER A C 1
ATOM 600 O O . SER A 1 81 ? 3.258 8.436 -3.836 1.00 95.12 81 SER A O 1
ATOM 602 N N . ALA A 1 82 ? 4.218 6.936 -2.457 1.00 95.19 82 ALA A N 1
ATOM 603 C CA . ALA A 1 82 ? 5.145 6.332 -3.397 1.00 95.19 82 ALA A CA 1
ATOM 604 C C . ALA A 1 82 ? 4.803 4.846 -3.549 1.00 95.19 82 ALA A C 1
ATOM 606 O O . ALA A 1 82 ? 4.921 4.079 -2.591 1.00 95.19 82 ALA A O 1
ATOM 607 N N . PHE A 1 83 ? 4.364 4.469 -4.747 1.00 95.69 83 PHE A N 1
ATOM 608 C CA . PHE A 1 83 ? 4.055 3.095 -5.116 1.00 95.69 83 PHE A CA 1
ATOM 609 C C . PHE A 1 83 ? 5.312 2.372 -5.594 1.00 95.69 83 PHE A C 1
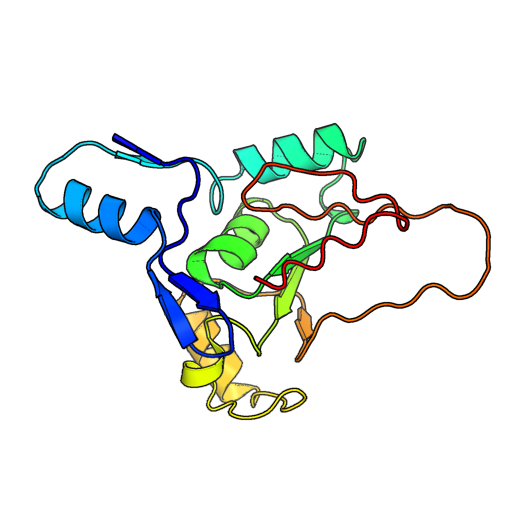ATOM 611 O O . PHE A 1 83 ? 5.982 2.850 -6.510 1.00 95.69 83 PHE A O 1
ATOM 618 N N . ILE A 1 84 ? 5.627 1.240 -4.965 1.00 92.88 84 ILE A N 1
ATOM 619 C CA . ILE A 1 84 ? 6.788 0.411 -5.292 1.00 92.88 84 ILE A CA 1
ATOM 620 C C . ILE A 1 84 ? 6.365 -0.721 -6.228 1.00 92.88 84 ILE A C 1
ATOM 622 O O . ILE A 1 84 ? 5.554 -1.563 -5.849 1.00 92.88 84 ILE A O 1
ATOM 626 N N . THR A 1 85 ? 6.908 -0.755 -7.447 1.00 92.38 85 THR A N 1
ATOM 627 C CA . THR A 1 85 ? 6.418 -1.679 -8.487 1.00 92.38 85 THR A CA 1
ATOM 628 C C . THR A 1 85 ? 6.962 -3.102 -8.366 1.00 92.38 85 THR A C 1
ATOM 630 O O . THR A 1 85 ? 6.298 -4.028 -8.818 1.00 92.38 85 THR A O 1
ATOM 633 N N . VAL A 1 86 ? 8.120 -3.310 -7.726 1.00 87.25 86 VAL A N 1
ATOM 634 C CA . VAL A 1 86 ? 8.727 -4.649 -7.525 1.00 87.25 86 VAL A CA 1
ATOM 635 C C . VAL A 1 86 ? 8.142 -5.438 -6.337 1.00 87.25 86 VAL A C 1
ATOM 637 O O . VAL A 1 86 ? 8.813 -6.310 -5.790 1.00 87.25 86 VAL A O 1
ATOM 640 N N . GLY A 1 87 ? 6.917 -5.124 -5.905 1.00 87.50 87 GLY A N 1
ATOM 641 C CA . GLY A 1 87 ? 6.229 -5.811 -4.802 1.00 87.50 87 GLY A CA 1
ATOM 642 C C . GLY A 1 87 ? 5.077 -6.708 -5.260 1.00 87.50 87 GLY A C 1
ATOM 643 O O . GLY A 1 87 ? 5.173 -7.351 -6.305 1.00 87.50 87 GLY A O 1
ATOM 644 N N . ILE A 1 88 ? 3.971 -6.762 -4.509 1.00 91.50 88 ILE A N 1
ATOM 645 C CA . ILE A 1 88 ? 2.869 -7.718 -4.758 1.00 91.50 88 ILE A CA 1
ATOM 646 C C . ILE A 1 88 ? 2.241 -7.629 -6.162 1.00 91.50 88 ILE A C 1
ATOM 648 O O . ILE A 1 88 ? 1.639 -8.597 -6.624 1.00 91.50 88 ILE A O 1
ATOM 652 N N . HIS A 1 89 ? 2.384 -6.491 -6.847 1.00 93.31 89 HIS A N 1
ATOM 653 C CA . HIS A 1 89 ? 1.875 -6.270 -8.203 1.00 93.31 89 HIS A CA 1
ATOM 654 C C . HIS A 1 89 ? 2.924 -6.475 -9.312 1.00 93.31 89 HIS A C 1
ATOM 656 O O . HIS A 1 89 ? 2.599 -6.262 -10.478 1.00 93.31 89 HIS A O 1
ATOM 662 N N . ALA A 1 90 ? 4.154 -6.902 -8.999 1.00 91.94 90 ALA A N 1
ATOM 663 C CA . ALA A 1 90 ? 5.233 -7.054 -9.983 1.00 91.94 90 ALA A CA 1
ATOM 664 C C . ALA A 1 90 ? 4.825 -7.935 -11.177 1.00 91.94 90 ALA A C 1
ATOM 666 O O . ALA A 1 90 ? 4.974 -7.528 -12.327 1.00 91.94 90 ALA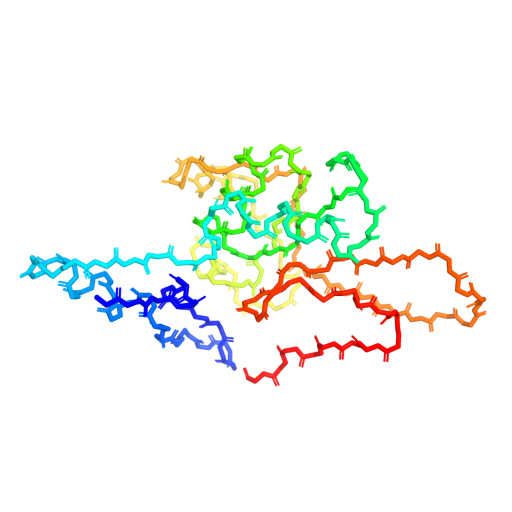 A O 1
ATOM 667 N N . ALA A 1 91 ? 4.198 -9.085 -10.908 1.00 89.88 91 ALA A N 1
ATOM 668 C CA . ALA A 1 91 ? 3.716 -9.992 -11.949 1.00 89.88 91 ALA A CA 1
ATOM 669 C C . ALA A 1 91 ? 2.598 -9.378 -12.815 1.00 89.88 91 ALA A C 1
ATOM 671 O O . ALA A 1 91 ? 2.559 -9.600 -14.022 1.00 89.88 91 ALA A O 1
ATOM 672 N N . GLU A 1 92 ? 1.696 -8.580 -12.228 1.00 91.75 92 GLU A N 1
ATOM 673 C CA . GLU A 1 92 ? 0.643 -7.878 -12.984 1.00 91.75 92 GLU A CA 1
ATOM 674 C C . GLU A 1 92 ? 1.211 -6.767 -13.873 1.00 91.75 92 GLU A C 1
ATOM 676 O O . GLU A 1 92 ? 0.635 -6.448 -14.911 1.00 91.75 92 GLU A O 1
ATOM 681 N N . LEU A 1 93 ? 2.342 -6.193 -13.463 1.00 93.38 93 LEU A N 1
ATOM 682 C CA . LEU A 1 93 ? 3.082 -5.183 -14.210 1.00 93.38 93 LEU A CA 1
ATOM 683 C C . LEU A 1 93 ? 4.066 -5.787 -15.225 1.00 93.38 93 LEU A C 1
ATOM 685 O O . LEU A 1 93 ? 4.687 -5.030 -15.969 1.00 93.38 93 LEU A O 1
ATOM 689 N N . GLY A 1 94 ? 4.196 -7.118 -15.276 1.00 90.38 94 GLY A N 1
ATOM 690 C CA . GLY A 1 94 ? 5.127 -7.815 -16.165 1.00 90.38 94 GLY A CA 1
ATOM 691 C C . GLY A 1 94 ? 6.598 -7.588 -15.812 1.00 90.38 94 GLY A C 1
ATOM 692 O O . GLY A 1 94 ? 7.414 -7.473 -16.721 1.00 90.38 94 GLY A O 1
ATOM 693 N N . LEU A 1 95 ? 6.915 -7.460 -14.520 1.00 87.25 95 LEU A N 1
ATOM 694 C CA . LEU A 1 95 ? 8.276 -7.273 -14.015 1.00 87.25 95 LEU A CA 1
ATOM 695 C C . LEU A 1 95 ? 8.823 -8.595 -13.475 1.00 87.25 95 LEU A C 1
ATOM 697 O O . LEU A 1 95 ? 8.250 -9.166 -12.543 1.00 87.25 95 LEU A O 1
ATOM 701 N N . ASP A 1 96 ? 9.958 -9.028 -14.015 1.00 77.94 96 ASP A N 1
ATOM 702 C CA . ASP A 1 96 ? 10.631 -10.280 -13.651 1.00 77.94 96 ASP A CA 1
ATOM 703 C C . ASP A 1 96 ? 11.968 -10.022 -12.924 1.00 77.94 96 ASP A C 1
ATOM 705 O O . ASP A 1 96 ? 12.452 -10.872 -12.162 1.00 77.94 96 ASP A O 1
ATOM 709 N N . GLU A 1 97 ? 12.561 -8.832 -13.099 1.00 71.81 97 GLU A N 1
ATOM 710 C CA . GLU A 1 97 ? 13.845 -8.452 -12.503 1.00 71.81 97 GLU A CA 1
ATOM 711 C C . GLU A 1 97 ? 13.782 -7.187 -11.624 1.00 71.81 97 GLU A C 1
ATOM 713 O O . GLU A 1 97 ? 13.036 -6.233 -11.853 1.00 71.81 97 GLU A O 1
ATOM 718 N N . ILE A 1 98 ? 14.629 -7.151 -10.586 1.00 65.75 98 ILE A N 1
ATOM 719 C CA . ILE A 1 98 ? 14.769 -5.974 -9.719 1.00 65.75 98 ILE A CA 1
ATOM 720 C C . ILE A 1 98 ? 15.439 -4.855 -10.520 1.00 65.75 98 ILE A C 1
ATOM 722 O O . ILE A 1 98 ? 16.576 -5.003 -10.962 1.00 65.75 98 ILE A O 1
ATOM 726 N N . GLY A 1 99 ? 14.767 -3.708 -10.620 1.00 65.69 99 GLY A N 1
ATOM 727 C CA . GLY A 1 99 ? 15.267 -2.531 -11.335 1.00 65.69 99 GLY A CA 1
ATOM 728 C C . GLY A 1 99 ? 14.587 -2.292 -12.681 1.00 65.69 99 GLY A C 1
ATOM 729 O O . GLY A 1 99 ? 14.810 -1.239 -13.277 1.00 65.69 99 GLY A O 1
ATOM 730 N N . GLU A 1 100 ? 13.723 -3.208 -13.125 1.00 78.69 100 GLU A N 1
ATOM 731 C CA . GLU A 1 100 ? 12.819 -2.946 -14.237 1.00 78.69 100 GLU A CA 1
ATOM 732 C C . GLU A 1 100 ? 11.790 -1.876 -13.862 1.00 78.69 100 GLU A C 1
ATOM 734 O O . GLU A 1 100 ? 11.305 -1.786 -12.730 1.00 78.69 100 GLU A O 1
ATOM 739 N N . THR A 1 101 ? 11.464 -1.039 -14.839 1.00 85.50 101 THR A N 1
ATOM 740 C CA . THR A 1 101 ? 10.433 -0.012 -14.721 1.00 85.50 101 THR A CA 1
ATOM 741 C C . THR A 1 101 ? 9.204 -0.462 -15.488 1.00 85.50 101 THR A C 1
ATOM 743 O O . THR A 1 101 ? 9.294 -0.719 -16.689 1.00 85.50 101 THR A O 1
ATOM 746 N N . ALA A 1 102 ? 8.058 -0.517 -14.814 1.00 89.19 102 ALA A N 1
ATOM 747 C CA . ALA A 1 102 ? 6.787 -0.758 -15.484 1.00 89.19 102 ALA A CA 1
ATOM 748 C C . ALA A 1 102 ? 6.479 0.376 -16.472 1.00 89.19 102 ALA A C 1
ATOM 750 O O . ALA A 1 102 ? 6.796 1.536 -16.208 1.00 89.19 102 ALA A O 1
ATOM 751 N N . GLY A 1 103 ? 5.860 0.039 -17.604 1.00 92.19 103 GLY A N 1
ATOM 752 C CA . GLY A 1 103 ? 5.380 1.040 -18.554 1.00 92.19 103 GLY A CA 1
ATOM 753 C C . GLY A 1 103 ? 4.194 1.828 -17.995 1.00 92.19 103 GLY A C 1
ATOM 754 O O . GLY A 1 103 ? 3.356 1.267 -17.285 1.00 92.19 103 GLY A O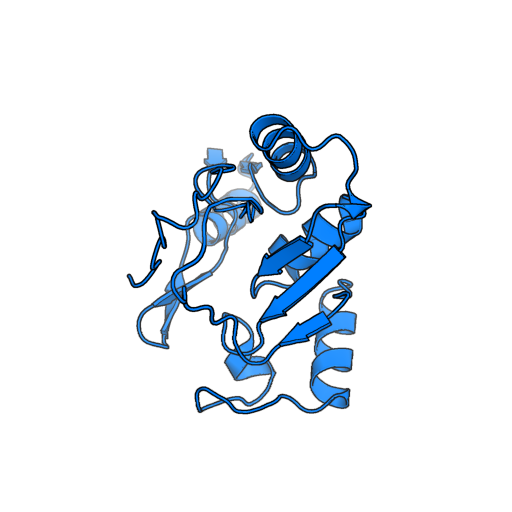 1
ATOM 755 N N . ASP A 1 104 ? 4.101 3.106 -18.359 1.00 93.50 104 ASP A N 1
ATOM 756 C CA . ASP A 1 104 ? 3.063 4.025 -17.870 1.00 93.50 104 ASP A CA 1
ATOM 757 C C . ASP A 1 104 ? 1.641 3.478 -18.102 1.00 93.50 104 ASP A C 1
ATOM 759 O O . ASP A 1 104 ? 0.829 3.467 -17.181 1.00 93.50 104 ASP A O 1
ATOM 763 N N . ASP A 1 105 ? 1.365 2.898 -19.278 1.00 95.50 105 ASP A N 1
ATOM 764 C CA . ASP A 1 105 ? 0.056 2.306 -19.604 1.00 95.50 105 ASP A CA 1
ATOM 765 C C . ASP A 1 105 ? -0.332 1.142 -18.669 1.00 95.50 105 ASP A C 1
ATOM 767 O O . ASP A 1 105 ? -1.507 0.962 -18.325 1.00 95.50 105 ASP A O 1
ATOM 771 N N . ALA A 1 106 ? 0.649 0.333 -18.251 1.00 95.50 106 ALA A N 1
ATOM 772 C CA . ALA A 1 106 ? 0.427 -0.789 -17.341 1.00 95.50 106 ALA A CA 1
ATOM 773 C C . ALA A 1 106 ? 0.134 -0.286 -15.922 1.00 95.50 106 ALA A C 1
ATOM 775 O O . ALA A 1 106 ? -0.802 -0.766 -15.276 1.00 95.50 106 ALA A O 1
ATOM 776 N N . ILE A 1 107 ? 0.885 0.723 -15.468 1.00 96.06 107 ILE A N 1
ATOM 777 C CA . ILE A 1 107 ? 0.663 1.399 -14.185 1.00 96.06 107 ILE A CA 1
ATOM 778 C C . ILE A 1 107 ? -0.731 2.030 -14.155 1.00 96.06 107 ILE A C 1
ATOM 780 O O . ILE A 1 107 ? -1.481 1.804 -13.203 1.00 96.06 107 ILE A O 1
ATOM 784 N N . ASP A 1 108 ? -1.104 2.776 -15.194 1.00 96.62 108 ASP A N 1
ATOM 785 C CA . ASP A 1 108 ? -2.403 3.439 -15.284 1.00 96.62 108 ASP A CA 1
ATOM 786 C C . ASP A 1 108 ? -3.544 2.425 -15.278 1.00 96.62 108 ASP A C 1
ATOM 788 O O . ASP A 1 108 ? -4.515 2.584 -14.531 1.00 96.62 108 ASP A O 1
ATOM 792 N N . SER A 1 109 ? -3.422 1.348 -16.056 1.00 97.12 109 SER A N 1
ATOM 793 C CA . SER A 1 109 ? -4.410 0.265 -16.083 1.00 97.12 109 SER A CA 1
ATOM 794 C C . SER A 1 109 ? -4.585 -0.373 -14.704 1.00 97.12 109 SER A C 1
ATOM 796 O O . SER A 1 109 ? -5.713 -0.611 -14.258 1.00 97.12 109 SER A O 1
ATOM 798 N N . LEU A 1 110 ? -3.478 -0.604 -13.995 1.00 96.81 110 LEU A N 1
ATOM 799 C CA . LEU A 1 110 ? -3.492 -1.170 -12.653 1.00 96.81 110 LEU A CA 1
ATOM 800 C C . LEU A 1 110 ? -4.119 -0.197 -11.636 1.00 96.81 110 LEU A C 1
ATOM 802 O O . LEU A 1 110 ? -4.974 -0.596 -10.842 1.00 96.81 110 LEU A O 1
ATOM 806 N N . CYS A 1 111 ? -3.786 1.093 -11.698 1.00 97.75 111 CYS A N 1
ATOM 807 C CA . CYS A 1 111 ? -4.379 2.115 -10.832 1.00 97.75 111 CYS A CA 1
ATOM 808 C C . CYS A 1 111 ? -5.898 2.219 -11.038 1.00 97.75 111 CYS A C 1
ATOM 810 O O . CYS A 1 111 ? -6.653 2.225 -10.063 1.00 97.75 111 CYS A O 1
ATOM 812 N N . HIS A 1 112 ? -6.370 2.206 -12.291 1.00 97.50 112 HIS A N 1
ATOM 813 C CA . HIS A 1 112 ? -7.802 2.200 -12.613 1.00 97.50 112 HIS A CA 1
ATOM 814 C C . HIS A 1 112 ? -8.515 0.951 -12.092 1.00 97.50 112 HIS A C 1
ATOM 816 O O . HIS A 1 112 ? -9.600 1.061 -11.521 1.00 97.50 112 HIS A O 1
ATOM 822 N N . LYS A 1 113 ? -7.901 -0.229 -12.238 1.00 96.88 113 LYS A N 1
ATOM 823 C CA . LYS A 1 113 ? -8.442 -1.495 -11.721 1.00 96.88 113 LYS A CA 1
ATOM 824 C C . LYS A 1 113 ? -8.665 -1.446 -10.207 1.00 96.88 113 LYS A C 1
ATOM 826 O O . LYS A 1 113 ? -9.666 -1.972 -9.722 1.00 96.88 113 LYS A O 1
ATOM 831 N N . HIS A 1 114 ? -7.749 -0.826 -9.465 1.00 96.12 114 HIS A N 1
ATOM 832 C CA . HIS A 1 114 ? -7.815 -0.752 -8.003 1.00 96.12 114 HIS A CA 1
ATOM 833 C C . HIS A 1 114 ? -8.537 0.497 -7.468 1.00 96.12 114 HIS A C 1
ATOM 835 O O . HIS A 1 114 ? -8.926 0.510 -6.298 1.00 96.12 114 HIS A O 1
ATOM 841 N N . GLY A 1 115 ? -8.746 1.522 -8.302 1.00 97.31 115 GLY A N 1
ATOM 842 C CA . GLY A 1 115 ? -9.327 2.805 -7.900 1.00 97.31 115 GLY A CA 1
ATOM 843 C C . GLY A 1 115 ? -8.438 3.600 -6.936 1.00 97.31 115 GLY A C 1
ATOM 844 O O . GLY A 1 115 ? -8.955 4.367 -6.123 1.00 97.31 115 GLY A O 1
ATOM 845 N N . SER A 1 116 ? -7.123 3.386 -7.005 1.00 97.50 116 SER A N 1
ATOM 846 C CA . SER A 1 116 ? -6.110 3.994 -6.137 1.00 97.50 116 SER A CA 1
ATOM 847 C C . SER A 1 116 ? -5.016 4.609 -6.999 1.00 97.50 116 SER A C 1
ATOM 849 O O . SER A 1 116 ? -4.538 3.960 -7.925 1.00 97.50 116 SER A O 1
ATOM 851 N N . TYR A 1 117 ? -4.600 5.832 -6.679 1.00 97.94 117 TYR A N 1
ATOM 852 C CA . TYR A 1 117 ? -3.708 6.628 -7.522 1.00 97.94 117 TYR A CA 1
ATOM 853 C C . TYR A 1 117 ? -2.519 7.146 -6.704 1.00 97.94 117 TYR A C 1
ATOM 855 O O . TYR A 1 117 ? -2.710 7.986 -5.813 1.00 97.94 117 TYR A O 1
ATOM 863 N N . PRO A 1 118 ? -1.297 6.642 -6.946 1.00 97.12 118 PRO A N 1
ATOM 864 C CA . PRO A 1 118 ? -0.126 7.074 -6.200 1.00 97.12 118 PRO A CA 1
ATOM 865 C C . PRO A 1 118 ? 0.340 8.475 -6.615 1.00 97.12 118 PRO A C 1
ATOM 867 O O . PRO A 1 118 ? 0.067 8.935 -7.719 1.00 97.12 118 PRO A O 1
ATOM 870 N N . THR A 1 119 ? 1.060 9.168 -5.728 1.00 97.00 119 THR A N 1
ATOM 871 C CA . THR A 1 119 ? 1.688 10.465 -6.060 1.00 97.00 119 THR A CA 1
ATOM 872 C C . THR A 1 119 ? 2.974 10.277 -6.863 1.00 97.00 119 THR A C 1
ATOM 874 O O . THR A 1 119 ? 3.278 11.073 -7.745 1.00 97.00 119 THR A O 1
ATOM 877 N N . TYR A 1 120 ? 3.722 9.225 -6.543 1.00 95.50 120 TYR A N 1
ATOM 878 C CA . TYR A 1 120 ? 4.970 8.842 -7.186 1.00 95.50 120 TYR A CA 1
ATOM 879 C C . TYR A 1 120 ? 4.966 7.339 -7.440 1.00 95.50 120 TYR A C 1
ATOM 881 O O . TYR A 1 120 ? 4.402 6.577 -6.654 1.00 95.50 120 TYR A O 1
ATOM 889 N N . VAL A 1 121 ? 5.651 6.911 -8.493 1.00 94.12 121 VAL A N 1
ATOM 890 C CA . VAL A 1 121 ? 5.904 5.497 -8.777 1.00 94.12 121 VAL A CA 1
ATOM 891 C C . VAL A 1 121 ? 7.409 5.287 -8.800 1.00 94.12 121 VAL A C 1
ATOM 893 O O . VAL A 1 121 ? 8.142 6.079 -9.390 1.00 94.12 121 VAL A O 1
ATOM 896 N N . LEU A 1 122 ? 7.877 4.257 -8.102 1.00 89.88 122 LEU A N 1
ATOM 897 C CA . LEU A 1 122 ? 9.289 3.927 -7.975 1.00 89.88 122 LEU A CA 1
ATOM 898 C C . LEU A 1 122 ? 9.479 2.430 -8.249 1.00 89.88 122 LEU A C 1
ATOM 900 O O . LEU A 1 122 ? 8.720 1.621 -7.716 1.00 89.88 122 LEU A O 1
ATOM 904 N N . PRO A 1 123 ? 10.521 2.029 -8.996 1.00 87.56 123 PRO A N 1
ATOM 905 C CA . PRO A 1 123 ? 10.833 0.616 -9.165 1.00 87.56 123 PRO A CA 1
ATOM 906 C C . PRO A 1 123 ? 11.267 -0.025 -7.846 1.00 87.56 123 PRO A C 1
ATOM 908 O O . PRO A 1 123 ? 10.911 -1.155 -7.560 1.00 87.56 123 PRO A O 1
ATOM 911 N N . SER A 1 124 ? 11.995 0.702 -6.999 1.00 84.94 124 SER A N 1
ATOM 912 C CA . SER A 1 124 ? 12.440 0.225 -5.687 1.00 84.94 124 SER A CA 1
ATOM 913 C C . SER A 1 124 ? 12.630 1.398 -4.731 1.00 84.94 124 SER A C 1
ATOM 915 O O . SER A 1 124 ? 12.907 2.515 -5.177 1.00 84.94 124 SER A O 1
ATOM 917 N N . PHE A 1 125 ? 12.541 1.144 -3.426 1.00 84.94 125 PHE A N 1
ATOM 918 C CA . PHE A 1 125 ? 12.880 2.123 -2.397 1.00 84.94 125 PHE A CA 1
ATOM 919 C C . PHE A 1 125 ? 14.172 1.724 -1.683 1.00 84.94 125 PHE A C 1
ATOM 921 O O . PHE A 1 125 ? 14.200 0.760 -0.922 1.00 84.94 125 PHE A O 1
ATOM 928 N N . THR A 1 126 ? 15.240 2.487 -1.916 1.00 80.94 126 THR A N 1
ATOM 929 C CA . THR A 1 126 ? 16.575 2.213 -1.370 1.00 80.94 126 THR A CA 1
ATOM 930 C C . THR A 1 126 ? 17.158 3.490 -0.779 1.00 80.94 126 THR A C 1
ATOM 932 O O . THR A 1 126 ? 17.081 4.553 -1.394 1.00 80.94 126 THR A O 1
ATOM 935 N N . TRP A 1 127 ? 17.786 3.402 0.394 1.00 72.25 127 TRP A N 1
ATOM 936 C CA . TRP A 1 127 ? 18.534 4.515 0.980 1.00 72.25 127 TRP A CA 1
ATOM 937 C C . TRP A 1 127 ? 19.813 4.030 1.663 1.00 72.25 127 TRP A C 1
ATOM 939 O O . TRP A 1 127 ? 19.916 2.886 2.101 1.00 72.25 127 TRP A O 1
ATOM 949 N N . TYR A 1 128 ? 20.793 4.922 1.788 1.00 60.12 128 TYR A N 1
ATOM 950 C CA . TYR A 1 128 ? 22.029 4.671 2.524 1.00 60.12 128 TYR A CA 1
ATOM 951 C C . TYR A 1 128 ? 22.452 5.929 3.282 1.00 60.12 128 TYR A C 1
ATOM 953 O O . TYR A 1 128 ? 22.194 7.057 2.861 1.00 60.12 128 TYR A O 1
ATOM 961 N N . LYS A 1 129 ? 23.088 5.739 4.438 1.00 58.59 129 LYS A N 1
ATOM 962 C CA . LYS A 1 129 ? 23.542 6.837 5.292 1.00 58.59 129 LYS A CA 1
ATOM 963 C C . LYS A 1 129 ? 25.009 7.145 5.003 1.00 58.59 129 LYS A C 1
ATOM 965 O O . LYS A 1 129 ? 25.876 6.333 5.308 1.00 58.59 129 LYS A O 1
ATOM 970 N N . LEU A 1 130 ? 25.289 8.334 4.472 1.00 52.69 130 LEU A N 1
ATOM 971 C CA . LEU A 1 130 ? 26.633 8.920 4.471 1.00 52.69 130 LEU A CA 1
ATOM 972 C C . LEU A 1 130 ? 26.781 9.838 5.692 1.00 52.69 130 LEU A C 1
ATOM 974 O O . LEU A 1 130 ? 25.841 10.542 6.054 1.00 52.69 130 LEU A O 1
ATOM 978 N N . GLY A 1 131 ? 27.935 9.787 6.364 1.00 65.06 131 GLY A N 1
ATOM 979 C CA . GLY A 1 131 ? 28.159 10.403 7.676 1.00 65.06 131 GLY A CA 1
ATOM 980 C C . GLY A 1 131 ? 27.831 11.899 7.761 1.00 65.06 131 GLY A C 1
ATOM 981 O O . GLY A 1 131 ? 28.649 12.715 7.358 1.00 65.06 131 GLY A O 1
ATOM 982 N N . LEU A 1 132 ? 26.679 12.239 8.358 1.00 49.72 132 LEU A N 1
ATOM 983 C CA . LEU A 1 132 ? 26.270 13.565 8.855 1.00 49.72 132 LEU A CA 1
ATOM 984 C C . LEU A 1 132 ? 25.234 13.412 10.005 1.00 49.72 132 LEU A C 1
ATOM 986 O O . LEU A 1 132 ? 24.585 12.361 10.105 1.00 49.72 132 LEU A O 1
ATOM 990 N N . PRO A 1 133 ? 25.092 14.418 10.900 1.00 48.84 133 PRO A N 1
ATOM 991 C CA . PRO A 1 133 ? 24.245 14.345 12.092 1.00 48.84 133 PRO A CA 1
ATOM 992 C C . PRO A 1 133 ? 22.737 14.449 11.788 1.00 48.84 133 PRO A C 1
ATOM 994 O O . PRO A 1 133 ? 22.310 14.977 10.766 1.00 48.84 133 PRO A O 1
ATOM 997 N N . LEU A 1 134 ? 21.956 13.878 12.711 1.00 49.94 134 LEU A N 1
ATOM 998 C CA . LEU A 1 134 ? 20.519 13.571 12.664 1.00 49.94 134 LEU A CA 1
ATOM 999 C C . LEU A 1 134 ? 19.610 14.798 12.460 1.00 49.94 134 LEU A C 1
ATOM 1001 O O . LEU A 1 134 ? 19.815 15.825 13.101 1.00 49.94 134 LEU A O 1
ATOM 1005 N N . GLY A 1 135 ? 18.544 14.651 11.657 1.00 44.12 135 GLY A N 1
ATOM 1006 C CA . GLY A 1 135 ? 17.498 15.682 11.569 1.00 44.12 135 GLY A CA 1
ATOM 1007 C C . GLY A 1 135 ? 16.228 15.383 10.759 1.00 44.12 135 GLY A C 1
ATOM 1008 O O . GLY A 1 135 ? 15.327 16.213 10.776 1.00 44.12 135 GLY A O 1
ATOM 1009 N N . LYS A 1 136 ? 16.095 14.247 10.057 1.00 45.84 136 LYS A N 1
ATOM 1010 C CA . LYS A 1 136 ? 14.844 13.908 9.349 1.00 45.84 136 LYS A CA 1
ATOM 1011 C C . LYS A 1 136 ? 14.413 12.481 9.674 1.00 45.84 136 LYS A C 1
ATOM 1013 O O . LYS A 1 136 ? 15.172 11.542 9.448 1.00 45.84 136 LYS A O 1
ATOM 1018 N N . CYS A 1 137 ? 13.224 12.355 10.257 1.00 43.59 137 CYS A N 1
ATOM 1019 C CA . CYS A 1 137 ? 12.585 11.089 10.594 1.00 43.59 137 CYS A CA 1
ATOM 1020 C C . CYS A 1 137 ? 11.753 10.643 9.386 1.00 43.59 137 CYS A C 1
ATOM 1022 O O . CYS A 1 137 ? 10.953 11.431 8.883 1.00 43.59 137 CYS A O 1
ATOM 1024 N N . ILE A 1 138 ? 11.943 9.414 8.908 1.00 48.47 138 ILE A N 1
ATOM 1025 C CA . ILE A 1 138 ? 10.993 8.784 7.986 1.00 48.47 138 ILE A CA 1
ATOM 1026 C C . ILE A 1 138 ? 10.041 7.997 8.876 1.00 48.47 138 ILE A C 1
ATOM 1028 O O . ILE A 1 138 ? 10.465 7.110 9.612 1.00 48.47 138 ILE A O 1
ATOM 1032 N N . THR A 1 139 ? 8.762 8.352 8.846 1.00 41.81 139 THR A N 1
ATOM 1033 C CA . THR A 1 139 ? 7.740 7.564 9.536 1.00 41.81 139 THR A CA 1
ATOM 1034 C C . THR A 1 139 ? 7.219 6.542 8.545 1.00 41.81 139 THR A C 1
ATOM 1036 O O . THR A 1 139 ? 6.530 6.907 7.596 1.00 41.81 139 THR A O 1
ATOM 1039 N N . CYS A 1 140 ? 7.579 5.276 8.743 1.00 41.78 140 CYS A N 1
ATOM 1040 C CA . CYS A 1 140 ? 6.997 4.171 7.995 1.00 41.78 140 CYS A CA 1
ATOM 1041 C C . CYS A 1 140 ? 5.759 3.674 8.743 1.00 41.78 140 CYS A C 1
ATOM 1043 O O . CYS A 1 140 ? 5.815 3.381 9.937 1.00 41.78 140 CYS A O 1
ATOM 1045 N N . VAL A 1 141 ? 4.640 3.568 8.033 1.00 42.84 141 VAL A N 1
ATOM 1046 C CA . VAL A 1 141 ? 3.451 2.876 8.534 1.00 42.84 141 VAL A CA 1
ATOM 1047 C C . VAL A 1 141 ? 3.610 1.408 8.155 1.00 42.84 141 VAL A C 1
ATOM 1049 O O . VAL A 1 141 ? 3.526 1.081 6.974 1.00 42.84 141 VAL A O 1
ATOM 1052 N N . SER A 1 142 ? 3.891 0.538 9.126 1.00 43.97 142 SER A N 1
ATOM 1053 C CA . SER A 1 142 ? 4.026 -0.903 8.892 1.00 43.97 142 SER A CA 1
ATOM 1054 C C . SER A 1 142 ? 2.863 -1.677 9.516 1.00 43.97 142 SER A C 1
ATOM 1056 O O . SER A 1 142 ? 2.047 -1.143 10.270 1.00 43.97 142 SER A O 1
ATOM 1058 N N . GLU A 1 143 ? 2.794 -2.968 9.200 1.00 36.22 143 GLU A N 1
ATOM 1059 C CA . GLU A 1 143 ? 1.798 -3.929 9.695 1.00 36.22 143 GLU A CA 1
ATOM 1060 C C . GLU A 1 143 ? 1.777 -4.066 11.233 1.00 36.22 143 GLU A C 1
ATOM 1062 O O . GLU A 1 143 ? 0.829 -4.605 11.796 1.00 36.22 143 GLU A O 1
ATOM 1067 N N . HIS A 1 144 ? 2.808 -3.562 11.924 1.00 34.59 144 HIS A N 1
ATOM 1068 C CA . HIS A 1 144 ? 2.998 -3.688 13.375 1.00 34.59 144 HIS A CA 1
ATOM 1069 C C . HIS A 1 144 ? 2.628 -2.405 14.142 1.00 34.59 144 HIS A C 1
ATOM 1071 O O . HIS A 1 144 ? 2.775 -2.342 15.363 1.00 34.59 144 HIS A O 1
ATOM 1077 N N . GLY A 1 145 ? 2.124 -1.386 13.438 1.00 34.91 145 GLY A N 1
ATOM 1078 C CA . GLY A 1 145 ? 1.879 -0.051 13.971 1.00 34.91 145 GLY A CA 1
ATOM 1079 C C . GLY A 1 145 ? 2.729 0.998 13.263 1.00 34.91 145 GLY A C 1
ATOM 1080 O O . GLY A 1 145 ? 3.419 0.729 12.280 1.00 34.91 145 GLY A O 1
ATOM 1081 N N . ALA A 1 146 ? 2.678 2.228 13.759 1.00 36.28 146 ALA A N 1
ATOM 1082 C CA . ALA A 1 146 ? 3.615 3.235 13.308 1.00 36.28 146 ALA A CA 1
ATOM 1083 C C . ALA A 1 146 ? 4.859 3.207 14.174 1.00 36.28 146 ALA A C 1
ATOM 1085 O O . ALA A 1 146 ? 4.798 3.441 15.380 1.00 36.28 146 ALA A O 1
ATOM 1086 N N . GLU A 1 147 ? 5.992 2.955 13.546 1.00 33.41 147 GLU A N 1
ATOM 1087 C CA . GLU A 1 147 ? 7.275 3.079 14.206 1.00 33.41 147 GLU A CA 1
ATOM 1088 C C . GLU A 1 147 ? 7.936 4.360 13.707 1.00 33.41 147 GLU A C 1
ATOM 1090 O O . GLU A 1 147 ? 8.064 4.600 12.502 1.00 33.41 147 GLU A O 1
ATOM 1095 N N . THR A 1 148 ? 8.374 5.208 14.639 1.00 35.31 148 THR A N 1
ATOM 1096 C CA . THR A 1 148 ? 9.379 6.216 14.315 1.00 35.31 148 THR A CA 1
ATOM 1097 C C . THR A 1 148 ? 10.671 5.470 14.036 1.00 35.31 148 THR A C 1
ATOM 1099 O O . THR A 1 148 ? 11.414 5.078 14.938 1.00 35.31 148 THR A O 1
ATOM 1102 N N . VAL A 1 149 ? 10.922 5.228 12.755 1.00 39.34 149 VAL A N 1
ATOM 1103 C CA . VAL A 1 149 ? 12.172 4.638 12.319 1.00 39.34 149 VAL A CA 1
ATOM 1104 C C . VAL A 1 149 ? 13.237 5.725 12.419 1.00 39.34 149 VAL A C 1
ATOM 1106 O O . VAL A 1 149 ? 13.423 6.551 11.524 1.00 39.34 149 VAL A O 1
ATOM 1109 N N . ASP A 1 150 ? 13.956 5.741 13.547 1.00 36.19 150 ASP A N 1
ATOM 1110 C CA . ASP A 1 150 ? 15.268 6.380 13.590 1.00 36.19 150 ASP A CA 1
ATOM 1111 C C . ASP A 1 150 ? 16.070 5.800 12.422 1.00 36.19 150 ASP A C 1
ATOM 1113 O O . ASP A 1 150 ? 16.116 4.584 12.244 1.00 36.19 150 ASP A O 1
ATOM 1117 N N . SER A 1 151 ? 16.750 6.657 11.662 1.00 38.78 151 SER A N 1
ATOM 1118 C CA . SER A 1 151 ? 17.752 6.292 10.648 1.00 38.78 151 SER A CA 1
ATOM 1119 C C . SER A 1 151 ? 18.740 5.175 11.056 1.00 38.78 151 SER A C 1
ATOM 1121 O O . SER A 1 151 ? 19.492 4.687 10.216 1.00 38.78 151 SER A O 1
ATOM 1123 N N . ARG A 1 152 ? 18.798 4.813 12.346 1.00 34.34 152 ARG A N 1
ATOM 1124 C CA . ARG A 1 152 ? 19.548 3.699 12.938 1.00 34.34 152 ARG A CA 1
ATOM 1125 C C . ARG A 1 152 ? 18.859 2.325 12.905 1.00 34.34 152 ARG A C 1
ATOM 1127 O O . ARG A 1 152 ? 19.561 1.337 13.083 1.00 34.34 152 ARG A O 1
ATOM 1134 N N . LYS A 1 153 ? 17.544 2.221 12.700 1.00 31.25 153 LYS A N 1
ATOM 1135 C CA . LYS A 1 153 ? 16.815 0.943 12.627 1.00 31.25 153 LYS A CA 1
ATOM 1136 C C . LYS A 1 153 ? 16.204 0.764 11.246 1.00 31.25 153 LYS A C 1
ATOM 1138 O O . LYS A 1 153 ? 15.009 0.903 11.053 1.00 31.25 153 LYS A O 1
ATOM 1143 N N . VAL A 1 154 ? 17.040 0.425 10.275 1.00 33.12 154 VAL A N 1
ATOM 1144 C CA . VAL A 1 154 ? 16.544 -0.207 9.052 1.00 33.12 154 VAL A CA 1
ATOM 1145 C C . VAL A 1 154 ? 15.873 -1.515 9.483 1.00 33.12 154 VAL A C 1
ATOM 1147 O O . VAL A 1 154 ? 16.559 -2.488 9.783 1.00 33.12 154 VAL A O 1
ATOM 1150 N N . MET A 1 155 ? 14.542 -1.535 9.569 1.00 28.89 155 MET A N 1
ATOM 1151 C CA . MET A 1 155 ? 13.799 -2.783 9.444 1.00 28.89 155 MET A CA 1
ATOM 1152 C C . MET A 1 155 ? 13.957 -3.190 7.980 1.00 28.89 155 MET A C 1
ATOM 1154 O O . MET A 1 155 ? 13.177 -2.796 7.118 1.00 28.89 155 MET A O 1
ATOM 1158 N N . GLN A 1 156 ? 15.025 -3.932 7.686 1.00 25.77 156 GLN A N 1
ATOM 1159 C CA . GLN A 1 156 ? 14.958 -4.910 6.615 1.00 25.77 156 GLN A CA 1
ATOM 1160 C C . GLN A 1 156 ? 13.837 -5.863 7.030 1.00 25.77 156 GLN A C 1
ATOM 1162 O O . GLN A 1 156 ? 14.068 -6.775 7.817 1.00 25.77 156 GLN A O 1
ATOM 1167 N N . TYR A 1 157 ? 12.626 -5.653 6.521 1.00 25.19 157 TYR A N 1
ATOM 1168 C CA . TYR A 1 157 ? 11.710 -6.771 6.331 1.00 25.19 157 TYR A CA 1
ATOM 1169 C C . TYR A 1 157 ? 12.223 -7.555 5.118 1.00 25.19 157 TYR A C 1
ATOM 1171 O O . TYR A 1 157 ? 11.675 -7.494 4.030 1.00 25.19 157 TYR A O 1
ATOM 1179 N N . ASN A 1 158 ? 13.365 -8.215 5.318 1.00 24.64 158 ASN A N 1
ATOM 1180 C CA . ASN A 1 158 ? 13.698 -9.440 4.617 1.00 24.64 158 ASN A CA 1
ATOM 1181 C C . ASN A 1 158 ? 13.277 -10.555 5.575 1.00 24.64 158 ASN A C 1
ATOM 1183 O O . ASN A 1 158 ? 14.047 -10.929 6.463 1.00 24.64 158 ASN A O 1
ATOM 1187 N N . GLN A 1 159 ? 12.042 -11.022 5.437 1.00 29.95 159 GLN A N 1
ATOM 1188 C CA . GLN A 1 159 ? 11.752 -12.432 5.658 1.00 29.95 159 GLN A CA 1
ATOM 1189 C C . GLN A 1 159 ? 11.329 -12.983 4.307 1.00 29.95 159 GLN A C 1
ATOM 1191 O O . GLN A 1 159 ? 10.377 -12.413 3.735 1.00 29.95 159 GLN A O 1
#

Organism: NCBI:txid110450

pLDDT: mean 80.16, std 21.26, range [24.64, 98.06]

Sequence (159 aa):
MVVANPDYVTVEARDLRVMPGTLAAKYESLGGEVKWMGKPDKVIYTSAMSLAGVNNAHECITVGDSLHHDIKGANASRVASAFITVGIHAAELGLDEIGETAGDDAIDSLCHKHGSYPTYVLPSFTWYKLGLPLGKCITCVSEHGAETVDSRKVMQYNQ